Protein AF-A0ABD4YN70-F1 (afdb_monomer_lite)

Sequence (85 aa):
MTEKPEIDIEAGASQMGNLVQFLMWIAARPRTYAETMEAWRTNCPRLSAWEDATANGLIDMSPGESSVRGEAVVVLTEKGRNLLA

Structure (mmCIF, N/CA/C/O backbone):
data_AF-A0ABD4YN70-F1
#
_entry.id   AF-A0ABD4YN70-F1
#
loop_
_atom_site.group_PDB
_atom_site.id
_atom_site.type_symbol
_atom_site.label_atom_id
_atom_site.label_alt_id
_atom_site.label_comp_id
_atom_site.label_asym_id
_atom_site.label_entity_id
_atom_site.label_seq_id
_atom_site.pdbx_PDB_ins_code
_atom_site.Cartn_x
_atom_site.Cartn_y
_atom_site.Cartn_z
_atom_site.occupancy
_atom_site.B_iso_or_equiv
_atom_site.auth_seq_id
_atom_site.auth_comp_id
_atom_site.auth_asym_id
_atom_site.auth_atom_id
_atom_site.pdbx_PDB_model_num
ATOM 1 N N . MET A 1 1 ? -24.875 2.203 19.486 1.00 41.34 1 MET A N 1
ATOM 2 C CA . MET A 1 1 ? -23.613 2.961 19.581 1.00 41.34 1 MET A CA 1
ATOM 3 C C . MET A 1 1 ? -22.560 2.164 18.842 1.00 41.34 1 MET A C 1
ATOM 5 O O . MET A 1 1 ? -21.922 1.309 19.432 1.00 41.34 1 MET A O 1
ATOM 9 N N . THR A 1 2 ? -22.473 2.359 17.532 1.00 39.75 2 THR A N 1
ATOM 10 C CA . THR A 1 2 ? -21.347 1.866 16.739 1.00 39.75 2 THR A CA 1
ATOM 11 C C . THR A 1 2 ? -20.752 3.131 16.169 1.00 39.75 2 THR A C 1
ATOM 13 O O . THR A 1 2 ? -21.271 3.675 15.197 1.00 39.75 2 THR A O 1
ATOM 16 N N . GLU A 1 3 ? -19.783 3.691 16.886 1.00 44.50 3 GLU A N 1
ATOM 17 C CA . GLU A 1 3 ? -18.954 4.766 16.359 1.00 44.50 3 GLU A CA 1
ATOM 18 C C . GLU A 1 3 ? -18.245 4.167 15.148 1.00 44.50 3 GLU A C 1
ATOM 20 O O . GLU A 1 3 ? -17.347 3.335 15.270 1.00 44.50 3 GLU A O 1
ATOM 25 N N . LYS A 1 4 ? -18.774 4.475 13.962 1.00 47.41 4 LYS A N 1
ATOM 26 C CA . LYS A 1 4 ? -18.101 4.186 12.705 1.00 47.41 4 LYS A CA 1
ATOM 27 C C . LYS A 1 4 ? -16.775 4.939 12.821 1.00 47.41 4 LYS A C 1
ATOM 29 O O . LYS A 1 4 ? -16.850 6.142 13.065 1.00 47.41 4 LYS A O 1
ATOM 34 N N . PRO A 1 5 ? -15.603 4.286 12.740 1.00 48.94 5 PRO A N 1
ATOM 35 C CA . PRO A 1 5 ? -14.354 5.024 12.731 1.00 48.94 5 PRO A CA 1
ATOM 36 C C . PRO A 1 5 ? -14.458 5.981 11.552 1.00 48.94 5 PRO A C 1
ATOM 38 O O . PRO A 1 5 ? -14.585 5.547 10.406 1.00 48.94 5 PRO A O 1
ATOM 41 N N . GLU A 1 6 ? -14.561 7.270 11.851 1.00 54.56 6 GLU A N 1
ATOM 42 C CA . GLU A 1 6 ? -14.607 8.315 10.849 1.00 54.56 6 GLU A CA 1
ATOM 43 C C . GLU A 1 6 ? -13.209 8.299 10.245 1.00 54.56 6 GLU A C 1
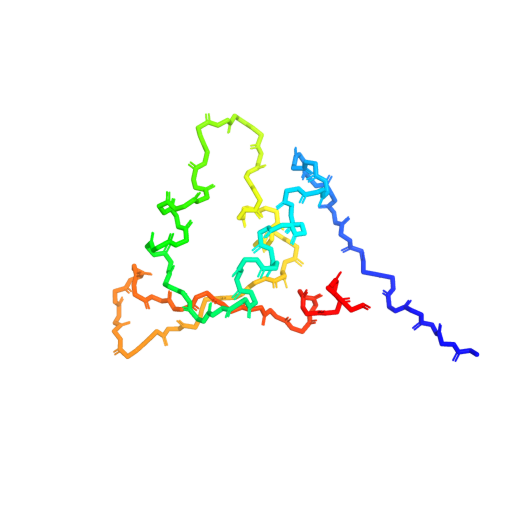ATOM 45 O O . GLU A 1 6 ? -12.226 8.710 10.859 1.00 54.56 6 GLU A O 1
ATOM 50 N N . ILE A 1 7 ? -13.079 7.586 9.126 1.00 59.62 7 ILE A N 1
ATOM 51 C CA . ILE A 1 7 ? -11.806 7.455 8.446 1.00 59.62 7 ILE A CA 1
ATOM 52 C C . ILE A 1 7 ? -11.535 8.843 7.879 1.00 59.62 7 ILE A C 1
ATOM 54 O O . ILE A 1 7 ? -12.063 9.184 6.822 1.00 59.62 7 ILE A O 1
ATOM 58 N N . ASP A 1 8 ? -10.740 9.636 8.596 1.00 62.22 8 ASP A N 1
ATOM 59 C CA . ASP A 1 8 ? -10.210 10.899 8.101 1.00 62.22 8 ASP A CA 1
ATOM 60 C C . ASP A 1 8 ? -9.316 10.572 6.897 1.00 62.22 8 ASP A C 1
ATOM 62 O O . ASP A 1 8 ? -8.160 10.132 7.009 1.00 62.22 8 ASP A O 1
ATOM 66 N N . ILE A 1 9 ? -9.936 10.650 5.722 1.00 67.12 9 ILE A N 1
ATOM 67 C CA . ILE A 1 9 ? -9.285 10.612 4.425 1.00 67.12 9 ILE A CA 1
ATOM 68 C C . ILE A 1 9 ? -9.061 12.066 4.046 1.00 67.12 9 ILE A C 1
ATOM 70 O O . ILE A 1 9 ? -10.013 12.790 3.743 1.00 67.12 9 ILE A O 1
ATOM 74 N N . GLU A 1 10 ? -7.802 12.494 4.046 1.00 63.56 10 GLU A N 1
ATOM 75 C CA . GLU A 1 10 ? -7.418 13.730 3.383 1.00 63.56 10 GLU A CA 1
ATOM 76 C C . GLU A 1 10 ? -7.611 13.483 1.885 1.00 63.56 10 GLU A C 1
ATOM 78 O O . GLU A 1 10 ? -6.773 12.887 1.204 1.00 63.56 10 GLU A O 1
ATOM 83 N N . ALA A 1 11 ? -8.797 13.839 1.391 1.00 54.16 11 ALA A N 1
ATOM 84 C CA . ALA A 1 11 ? -9.185 13.670 0.001 1.00 54.16 11 ALA A CA 1
ATOM 85 C C . ALA A 1 11 ? -8.394 14.655 -0.875 1.00 54.16 11 ALA A C 1
ATOM 87 O O . ALA A 1 11 ? -8.868 15.735 -1.231 1.00 54.16 11 ALA A O 1
ATOM 88 N N . GLY A 1 12 ? -7.156 14.291 -1.198 1.00 56.69 12 GLY A N 1
ATOM 89 C CA . GLY A 1 12 ? -6.370 14.900 -2.258 1.00 56.69 12 GLY A CA 1
ATOM 90 C C . GLY A 1 12 ? -6.837 14.402 -3.625 1.00 56.69 12 GLY A C 1
ATOM 91 O O . GLY A 1 12 ? -7.119 13.231 -3.788 1.00 56.69 12 GLY A O 1
ATOM 92 N N . ALA A 1 13 ? -6.981 15.339 -4.566 1.00 54.91 13 ALA A N 1
ATOM 93 C CA . ALA A 1 13 ? -7.095 15.292 -6.036 1.00 54.91 13 ALA A CA 1
ATOM 94 C C . ALA A 1 13 ? -7.666 14.079 -6.834 1.00 54.91 13 ALA A C 1
ATOM 96 O O . ALA A 1 13 ? -8.181 14.339 -7.932 1.00 54.91 13 ALA A O 1
ATOM 97 N N . SER A 1 14 ? -7.642 12.821 -6.379 1.00 58.91 14 SER A N 1
ATOM 98 C CA . SER A 1 14 ? -8.450 11.753 -6.979 1.00 58.91 14 SER A CA 1
ATOM 99 C C . SER A 1 14 ? -9.903 11.915 -6.569 1.00 58.91 14 SER A C 1
ATOM 101 O O . SER A 1 14 ? -10.249 12.017 -5.395 1.00 58.91 14 SER A O 1
ATOM 103 N N . GLN A 1 15 ? -10.801 11.873 -7.547 1.00 66.75 15 GLN A N 1
ATOM 104 C CA 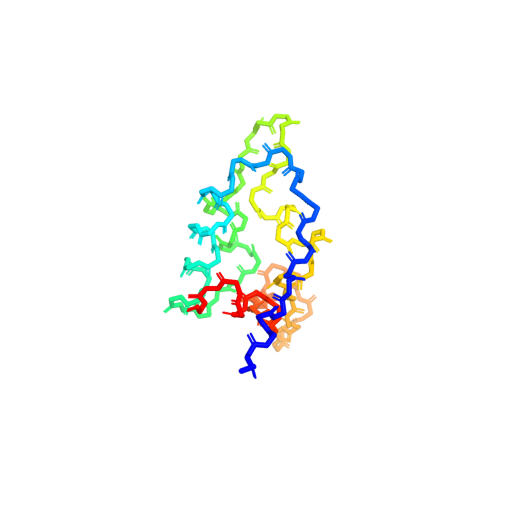. GLN A 1 15 ? -12.215 11.651 -7.266 1.00 66.75 15 GLN A CA 1
ATOM 105 C C . GLN A 1 15 ? -12.334 10.401 -6.378 1.00 66.75 15 GLN A C 1
ATOM 107 O O . GLN A 1 15 ? -11.778 9.364 -6.737 1.00 66.75 15 GLN A O 1
ATOM 112 N N . MET A 1 16 ? -13.052 10.480 -5.252 1.00 67.81 16 MET A N 1
ATOM 113 C CA . MET A 1 16 ? -13.215 9.391 -4.267 1.00 67.81 16 MET A CA 1
ATOM 114 C C . MET A 1 16 ? -13.549 8.030 -4.920 1.00 67.81 16 MET A C 1
ATOM 116 O O . MET A 1 16 ? -13.130 6.977 -4.446 1.00 67.81 16 MET A O 1
ATOM 120 N N . GLY A 1 17 ? -14.237 8.047 -6.070 1.00 75.19 17 GLY A N 1
ATOM 121 C CA . GLY A 1 17 ? -14.511 6.859 -6.881 1.00 75.19 17 GLY A CA 1
ATOM 122 C C . GLY A 1 17 ? -13.263 6.134 -7.405 1.00 75.19 17 GLY A C 1
ATOM 123 O O . GLY A 1 17 ? -13.222 4.910 -7.348 1.00 75.19 17 GLY A O 1
ATOM 124 N N . ASN A 1 18 ? -12.227 6.847 -7.856 1.00 83.75 18 ASN A N 1
ATOM 125 C CA . ASN A 1 18 ? -10.985 6.224 -8.333 1.00 83.75 18 ASN A CA 1
ATOM 126 C C . ASN A 1 18 ? -10.223 5.542 -7.194 1.00 83.75 18 ASN A C 1
ATOM 128 O O . ASN A 1 18 ? -9.676 4.460 -7.392 1.00 83.75 18 ASN A O 1
ATOM 132 N N . LEU A 1 19 ? -10.232 6.145 -6.003 1.00 86.50 19 LEU A N 1
ATOM 133 C CA . LEU A 1 19 ? -9.604 5.571 -4.818 1.00 86.50 19 LEU A CA 1
ATOM 134 C C . LEU A 1 19 ? -10.291 4.263 -4.406 1.00 86.50 19 LEU A C 1
ATOM 136 O O . LEU A 1 19 ? -9.628 3.244 -4.237 1.00 86.50 19 LEU A O 1
ATOM 140 N N . VAL A 1 20 ? -11.624 4.253 -4.316 1.00 88.69 20 VAL A N 1
ATOM 141 C CA . VAL A 1 20 ? -12.379 3.039 -3.961 1.00 88.69 20 VAL A CA 1
ATOM 142 C C . VAL A 1 20 ? -12.192 1.936 -5.011 1.00 88.69 20 VAL A C 1
ATOM 144 O O . VAL A 1 20 ? -11.960 0.783 -4.651 1.00 88.69 20 VAL A O 1
ATOM 147 N N . GLN A 1 21 ? -12.221 2.272 -6.308 1.00 89.44 21 GLN A N 1
ATOM 148 C CA . GLN A 1 21 ? -11.953 1.305 -7.383 1.00 89.44 21 GLN A CA 1
ATOM 149 C C . GLN A 1 21 ? -10.535 0.726 -7.302 1.00 89.44 21 GLN A C 1
ATOM 151 O O . GLN A 1 21 ? -10.355 -0.479 -7.473 1.00 89.44 21 GLN A O 1
ATOM 156 N N . PHE A 1 22 ? -9.539 1.557 -6.988 1.00 91.31 22 PHE A N 1
ATOM 157 C CA . PHE A 1 22 ? -8.164 1.114 -6.776 1.00 91.31 22 PHE A CA 1
ATOM 158 C C . PHE A 1 22 ? -8.052 0.125 -5.608 1.00 91.31 22 PHE A C 1
ATOM 160 O O . PHE A 1 22 ? -7.481 -0.955 -5.765 1.00 91.31 22 PHE A O 1
ATOM 167 N N . LEU A 1 23 ? -8.652 0.438 -4.457 1.00 92.12 23 LEU A N 1
ATOM 168 C CA . LEU A 1 23 ? -8.602 -0.441 -3.285 1.00 92.12 23 LEU A CA 1
ATOM 169 C C . LEU A 1 23 ? -9.329 -1.768 -3.526 1.00 92.12 23 LEU A C 1
ATOM 171 O O . LEU A 1 23 ? -8.797 -2.819 -3.170 1.00 92.12 23 LEU A O 1
ATOM 175 N N . MET A 1 24 ? -10.497 -1.750 -4.180 1.00 92.69 24 MET A N 1
ATOM 176 C CA . MET A 1 24 ? -11.191 -2.980 -4.585 1.00 92.69 24 MET A CA 1
ATOM 177 C C . MET A 1 24 ? -10.350 -3.810 -5.553 1.00 92.69 24 MET A C 1
ATOM 179 O O . MET A 1 24 ? -10.304 -5.037 -5.446 1.00 92.69 24 MET A O 1
ATOM 183 N N . TRP A 1 25 ? -9.654 -3.151 -6.483 1.00 92.94 25 TRP A N 1
ATOM 184 C CA . TRP A 1 25 ? -8.759 -3.837 -7.400 1.00 92.94 25 TRP A CA 1
ATOM 185 C C . TRP A 1 25 ? -7.645 -4.550 -6.638 1.00 92.94 25 TRP A C 1
ATOM 187 O O . TRP A 1 25 ? -7.479 -5.746 -6.863 1.00 92.94 25 TRP A O 1
ATOM 197 N N . ILE A 1 26 ? -6.960 -3.890 -5.694 1.00 92.75 26 ILE A N 1
ATOM 198 C CA . ILE A 1 26 ? -5.940 -4.516 -4.829 1.00 92.75 26 ILE A CA 1
ATOM 199 C C . ILE A 1 26 ? -6.534 -5.656 -3.986 1.00 92.75 26 ILE A C 1
ATOM 201 O O . ILE A 1 26 ? -5.943 -6.730 -3.923 1.00 92.75 26 ILE A O 1
ATOM 205 N N . ALA A 1 27 ? -7.727 -5.479 -3.409 1.00 92.38 27 ALA A N 1
ATOM 206 C CA . ALA A 1 27 ? -8.389 -6.495 -2.584 1.00 92.38 27 ALA A CA 1
ATOM 207 C C . ALA A 1 27 ? -8.660 -7.814 -3.328 1.00 92.38 27 ALA A C 1
ATOM 209 O O . ALA A 1 27 ? -8.664 -8.879 -2.716 1.00 92.38 27 ALA A O 1
ATOM 210 N N . ALA A 1 28 ? -8.886 -7.755 -4.645 1.00 92.75 28 ALA A N 1
ATOM 211 C CA . ALA A 1 28 ? -9.286 -8.918 -5.433 1.00 92.75 28 ALA A CA 1
ATOM 212 C C . ALA A 1 28 ? -8.209 -10.017 -5.531 1.00 92.75 28 ALA A C 1
ATOM 214 O O . ALA A 1 28 ? -8.550 -11.189 -5.674 1.00 92.75 28 ALA A O 1
ATOM 215 N N . ARG A 1 29 ? -6.918 -9.657 -5.501 1.00 89.62 29 ARG A N 1
ATOM 216 C CA . ARG A 1 29 ? -5.784 -10.602 -5.468 1.00 89.62 29 ARG A CA 1
ATOM 217 C C . ARG A 1 29 ? -4.486 -9.885 -5.069 1.00 89.62 29 ARG A C 1
ATOM 219 O O . ARG A 1 29 ? -4.337 -8.712 -5.423 1.00 89.62 29 ARG A O 1
ATOM 226 N N . PRO A 1 30 ? -3.515 -10.583 -4.450 1.00 85.44 30 PRO A N 1
ATOM 227 C CA . PRO A 1 30 ? -2.164 -10.057 -4.271 1.00 85.44 30 PRO A CA 1
ATOM 228 C C . PRO A 1 30 ? -1.570 -9.598 -5.608 1.00 85.44 30 PRO A C 1
ATOM 230 O O . PRO A 1 30 ? -1.727 -10.276 -6.631 1.00 85.44 30 PRO A O 1
ATOM 233 N N . ARG A 1 31 ? -0.923 -8.432 -5.602 1.00 90.44 31 ARG A N 1
ATOM 234 C CA . ARG A 1 31 ? -0.292 -7.823 -6.777 1.00 90.44 31 ARG A CA 1
ATOM 235 C C . ARG A 1 31 ? 1.006 -7.152 -6.397 1.00 90.44 31 ARG A C 1
ATOM 237 O O . ARG A 1 31 ? 1.135 -6.620 -5.298 1.00 90.44 31 ARG A O 1
ATOM 244 N N . THR A 1 32 ? 1.947 -7.153 -7.322 1.00 92.06 32 THR A N 1
ATOM 245 C CA . THR A 1 32 ? 3.236 -6.490 -7.138 1.00 92.06 32 THR A CA 1
ATOM 246 C C . THR A 1 32 ? 3.140 -4.986 -7.392 1.00 92.06 32 THR A C 1
ATOM 248 O O . THR A 1 32 ? 2.212 -4.491 -8.043 1.00 92.06 32 THR A O 1
ATOM 251 N N . TYR A 1 33 ? 4.124 -4.237 -6.898 1.00 90.06 33 TYR A N 1
ATOM 252 C CA . TYR A 1 33 ? 4.287 -2.819 -7.194 1.00 90.06 33 TYR A CA 1
ATOM 253 C C . TYR A 1 33 ? 4.391 -2.581 -8.705 1.00 90.06 33 TYR A C 1
ATOM 255 O O . TYR A 1 33 ? 3.753 -1.665 -9.218 1.00 90.06 33 TYR A O 1
ATOM 263 N N . ALA A 1 34 ? 5.129 -3.428 -9.433 1.00 89.88 34 ALA A N 1
ATOM 264 C CA . ALA A 1 34 ? 5.254 -3.319 -10.885 1.00 89.88 34 ALA A CA 1
ATOM 265 C C . ALA A 1 34 ? 3.898 -3.456 -11.599 1.00 89.88 34 ALA A C 1
ATOM 267 O O . ALA A 1 34 ? 3.532 -2.562 -12.359 1.00 89.88 34 ALA A O 1
ATOM 268 N N . GLU A 1 35 ? 3.119 -4.503 -11.293 1.00 90.50 35 GLU A N 1
ATOM 269 C CA . GLU A 1 35 ? 1.762 -4.684 -11.845 1.00 90.50 35 GLU A CA 1
ATOM 270 C C . GLU A 1 35 ? 0.842 -3.507 -11.489 1.00 90.50 35 GLU A C 1
ATOM 272 O O . GLU A 1 35 ? 0.017 -3.068 -12.290 1.00 90.50 35 GLU A O 1
ATOM 277 N N . THR A 1 36 ? 0.971 -2.992 -10.265 1.00 90.75 36 THR A N 1
ATOM 278 C CA . THR A 1 36 ? 0.151 -1.880 -9.777 1.00 90.75 36 THR A CA 1
ATOM 279 C C . THR A 1 36 ? 0.456 -0.595 -10.536 1.00 90.75 36 THR A C 1
ATOM 281 O O . THR A 1 36 ? -0.464 0.074 -11.008 1.00 90.75 36 THR A O 1
ATOM 284 N N . MET A 1 37 ? 1.738 -0.273 -10.710 1.00 89.25 37 MET A N 1
ATOM 285 C CA . MET A 1 37 ? 2.159 0.893 -11.479 1.00 89.25 37 MET A CA 1
ATOM 286 C C . MET A 1 37 ? 1.834 0.739 -12.964 1.00 89.25 37 MET A C 1
ATOM 288 O O . MET A 1 37 ? 1.486 1.723 -13.596 1.00 89.25 37 MET A O 1
ATOM 292 N N . GLU A 1 38 ? 1.898 -0.457 -13.540 1.00 88.31 38 GLU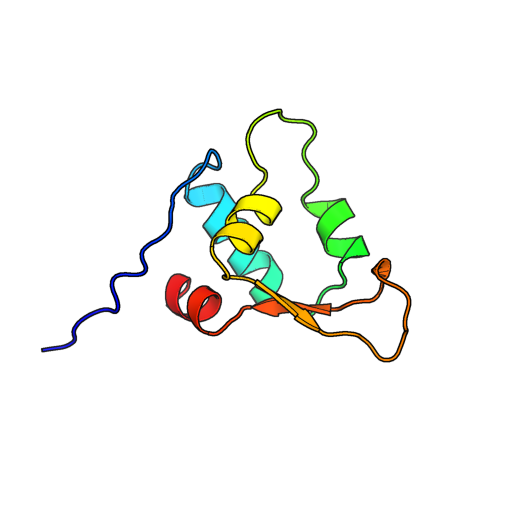 A N 1
ATOM 293 C CA . GLU A 1 38 ? 1.486 -0.667 -14.932 1.00 88.31 38 GLU A CA 1
ATOM 294 C C . GLU A 1 38 ? -0.008 -0.372 -15.139 1.00 88.31 38 GLU A C 1
ATOM 296 O O . GLU A 1 38 ? -0.378 0.311 -16.093 1.00 88.31 38 GLU A O 1
ATOM 301 N N . ALA A 1 39 ? -0.865 -0.831 -14.224 1.00 87.19 39 ALA A N 1
ATOM 302 C CA . ALA A 1 39 ? -2.315 -0.696 -14.353 1.00 87.19 39 ALA A CA 1
ATOM 303 C C . ALA A 1 39 ? -2.862 0.689 -13.957 1.00 87.19 39 ALA A C 1
ATOM 305 O O . ALA A 1 39 ? -3.866 1.128 -14.516 1.00 87.19 39 ALA A O 1
ATOM 306 N N . TRP A 1 40 ? -2.237 1.368 -12.988 1.00 84.50 40 TRP A N 1
ATOM 307 C CA . TRP A 1 40 ? -2.796 2.577 -12.358 1.00 84.50 40 TRP A CA 1
ATOM 308 C C . TRP A 1 40 ? -1.952 3.839 -12.518 1.00 84.50 40 TRP A C 1
ATOM 310 O O . TRP A 1 40 ? -2.363 4.911 -12.069 1.00 84.50 40 TRP A O 1
ATOM 320 N N . ARG A 1 41 ? -0.790 3.764 -13.175 1.00 78.88 41 ARG A N 1
ATOM 321 C CA . ARG A 1 41 ? -0.006 4.962 -13.484 1.00 78.88 41 ARG A CA 1
ATOM 322 C C . ARG A 1 41 ? -0.737 5.805 -14.520 1.00 78.88 41 ARG A C 1
ATOM 324 O O . ARG A 1 41 ? -0.789 5.473 -15.699 1.00 78.88 41 ARG A O 1
ATOM 331 N N . THR A 1 42 ? -1.257 6.944 -14.083 1.00 67.00 42 THR A N 1
ATOM 332 C CA . THR A 1 42 ? -1.823 7.960 -14.973 1.00 67.00 42 THR A CA 1
ATOM 333 C C . THR A 1 42 ? -0.834 9.101 -15.181 1.00 67.00 42 THR A C 1
ATOM 335 O O . THR A 1 42 ? -0.209 9.550 -14.227 1.00 67.00 42 THR A O 1
ATOM 338 N N . ASN A 1 43 ? -0.749 9.640 -16.399 1.00 58.03 43 ASN A N 1
ATOM 339 C CA . ASN A 1 43 ? 0.041 10.845 -16.706 1.00 58.03 43 ASN A CA 1
ATOM 340 C C . ASN A 1 43 ? -0.654 12.165 -16.293 1.00 58.03 43 ASN A C 1
ATOM 342 O O . ASN A 1 43 ? -0.217 13.243 -16.696 1.00 58.03 43 ASN A O 1
ATOM 346 N N . CYS A 1 44 ? -1.763 12.112 -15.548 1.00 60.72 44 CYS A N 1
ATOM 347 C CA . CYS A 1 44 ? -2.463 13.319 -15.116 1.00 60.72 44 CYS A CA 1
ATOM 348 C C . CYS A 1 44 ? -1.697 14.044 -13.991 1.00 60.72 44 CYS A C 1
ATOM 350 O O . CYS A 1 44 ? -1.137 13.391 -13.121 1.00 60.72 44 CYS A O 1
ATOM 352 N N . PRO A 1 45 ? -1.717 15.391 -13.954 1.00 58.16 45 PRO A N 1
ATOM 353 C CA . PRO A 1 45 ? -1.010 16.193 -12.945 1.00 58.16 45 PRO A CA 1
ATOM 354 C C . PRO A 1 45 ? -1.712 16.239 -11.574 1.00 58.16 45 PRO A C 1
ATOM 356 O O . PRO A 1 45 ? -1.264 16.943 -10.674 1.00 58.16 45 PRO A O 1
ATOM 359 N N . ARG A 1 46 ? -2.849 15.552 -11.429 1.00 58.00 46 ARG A N 1
ATOM 360 C CA . ARG A 1 46 ? -3.576 15.386 -10.167 1.00 58.00 46 ARG A CA 1
ATOM 361 C C . ARG A 1 46 ? -3.178 14.032 -9.593 1.00 58.00 46 ARG A C 1
ATOM 363 O O . ARG A 1 46 ? -3.117 13.087 -10.378 1.00 58.00 46 ARG A O 1
ATOM 370 N N . LEU A 1 47 ? -2.905 13.983 -8.285 1.00 62.72 47 LEU A N 1
ATOM 371 C CA . LEU A 1 47 ? -2.501 12.765 -7.573 1.00 62.72 47 LEU A CA 1
ATOM 372 C C . LEU A 1 47 ? -3.340 11.574 -8.051 1.00 62.72 47 LEU A C 1
ATOM 374 O O . LEU A 1 47 ? -4.564 11.655 -8.138 1.00 62.72 47 LEU A O 1
ATOM 378 N N . SER A 1 48 ? -2.653 10.515 -8.457 1.00 76.88 48 SER A N 1
ATOM 379 C CA . SER A 1 48 ? -3.230 9.245 -8.878 1.00 76.88 48 SER A CA 1
ATOM 380 C C . SER A 1 48 ? -3.827 8.509 -7.676 1.00 76.88 48 SER A C 1
ATOM 382 O O . SER A 1 48 ? -3.390 8.698 -6.542 1.00 76.88 48 SER A O 1
ATOM 384 N N . ALA A 1 49 ? -4.776 7.597 -7.911 1.00 85.50 49 ALA A N 1
ATOM 385 C CA . ALA A 1 49 ? -5.384 6.798 -6.839 1.00 85.50 49 ALA A CA 1
ATOM 386 C C . ALA A 1 49 ? -4.341 6.046 -5.982 1.00 85.50 49 ALA A C 1
ATOM 388 O O . ALA A 1 49 ? -4.546 5.850 -4.787 1.00 85.50 49 ALA A O 1
ATOM 389 N N . TRP A 1 50 ? -3.203 5.674 -6.584 1.00 86.56 50 TRP A N 1
ATOM 390 C CA . TRP A 1 50 ? -2.034 5.132 -5.889 1.00 86.56 50 TRP A CA 1
ATOM 391 C C . TRP A 1 50 ? -1.456 6.112 -4.858 1.00 86.56 50 TRP A C 1
ATOM 393 O O . TRP A 1 50 ? -1.185 5.731 -3.717 1.00 86.56 50 TRP A O 1
ATOM 403 N N . GLU A 1 51 ? -1.247 7.368 -5.251 1.00 85.62 51 GLU A N 1
ATOM 404 C CA . GLU A 1 51 ? -0.666 8.385 -4.379 1.00 85.62 51 GLU A CA 1
ATOM 405 C C . GLU A 1 51 ? -1.619 8.743 -3.241 1.00 85.62 51 GLU A C 1
ATOM 407 O O . GLU A 1 51 ? -1.168 8.829 -2.103 1.00 85.62 51 GLU A O 1
ATOM 412 N N . ASP A 1 52 ? -2.926 8.837 -3.500 1.00 86.19 52 ASP A N 1
ATOM 413 C CA . ASP A 1 52 ? -3.909 9.090 -2.441 1.00 86.19 52 ASP A CA 1
ATOM 414 C C . ASP A 1 52 ? -4.023 7.913 -1.473 1.00 86.19 52 ASP A C 1
ATOM 416 O O . ASP A 1 52 ? -4.081 8.117 -0.260 1.00 86.19 52 ASP A O 1
ATOM 420 N N . ALA A 1 53 ? -3.993 6.675 -1.973 1.00 88.94 53 ALA A N 1
ATOM 421 C CA . ALA A 1 53 ? -3.988 5.491 -1.120 1.00 88.94 53 ALA A CA 1
ATOM 422 C C . ALA A 1 53 ? -2.725 5.416 -0.249 1.00 88.94 53 ALA A C 1
ATOM 424 O O . ALA A 1 53 ? -2.809 5.052 0.925 1.00 88.94 53 ALA A O 1
ATOM 425 N N . THR A 1 54 ? -1.572 5.787 -0.809 1.00 88.69 54 THR A N 1
ATOM 426 C CA . THR A 1 54 ? -0.293 5.821 -0.088 1.00 88.69 54 THR A CA 1
ATOM 427 C C . THR A 1 54 ? -0.283 6.946 0.950 1.00 88.69 54 THR A C 1
ATOM 429 O O . THR A 1 54 ? 0.032 6.696 2.110 1.00 88.69 54 THR A O 1
ATOM 432 N N . ALA A 1 55 ? -0.682 8.165 0.570 1.00 87.06 55 ALA A N 1
ATOM 433 C CA . ALA A 1 55 ? -0.723 9.330 1.455 1.00 87.06 55 ALA A CA 1
ATOM 434 C C . ALA A 1 55 ? -1.692 9.132 2.628 1.00 87.06 55 ALA A C 1
ATOM 436 O O . ALA A 1 55 ? -1.395 9.522 3.753 1.00 87.06 55 ALA A O 1
ATOM 437 N N . ASN A 1 56 ? -2.819 8.457 2.388 1.00 88.00 56 ASN A N 1
ATOM 438 C CA . ASN A 1 56 ? -3.809 8.170 3.423 1.00 88.00 56 ASN A CA 1
ATOM 439 C C . ASN A 1 56 ? -3.509 6.908 4.250 1.00 88.00 56 ASN A C 1
ATOM 441 O O . ASN A 1 56 ? -4.297 6.585 5.147 1.00 88.00 56 ASN A O 1
ATOM 445 N N . GLY A 1 57 ? -2.415 6.189 3.967 1.00 91.25 57 GLY A N 1
ATOM 446 C CA . GLY A 1 57 ? -2.043 4.957 4.672 1.00 91.25 57 GLY A CA 1
ATOM 447 C C . GLY A 1 57 ? -3.040 3.810 4.471 1.00 91.25 57 GLY A C 1
ATOM 448 O O . GLY A 1 57 ? -3.274 3.015 5.381 1.00 91.25 57 GLY A O 1
ATOM 449 N N . LEU A 1 58 ? -3.684 3.743 3.303 1.00 91.94 58 LEU A N 1
ATOM 450 C CA . LEU A 1 58 ? -4.686 2.723 2.956 1.00 91.94 58 LEU A CA 1
ATOM 451 C C . LEU A 1 58 ? -4.055 1.459 2.367 1.00 91.94 58 LEU A C 1
ATOM 453 O O . LEU A 1 58 ? -4.662 0.387 2.391 1.00 91.94 58 LEU A O 1
ATOM 457 N N . ILE A 1 59 ? -2.832 1.584 1.862 1.00 92.50 59 ILE A N 1
ATOM 458 C CA . ILE A 1 59 ? -2.028 0.486 1.335 1.00 92.50 59 ILE A CA 1
ATOM 459 C C . ILE A 1 59 ? -0.642 0.477 1.969 1.00 92.50 59 ILE A C 1
ATOM 461 O O . ILE A 1 59 ? -0.158 1.505 2.439 1.00 92.50 59 ILE A O 1
ATOM 465 N N . ASP A 1 60 ? -0.018 -0.692 1.948 1.00 92.06 60 ASP A N 1
ATOM 466 C CA . ASP A 1 60 ? 1.372 -0.899 2.330 1.00 92.06 60 ASP A CA 1
ATOM 467 C C . ASP A 1 60 ? 2.073 -1.784 1.287 1.00 92.06 60 ASP A C 1
ATOM 469 O O . ASP A 1 60 ? 1.424 -2.454 0.476 1.00 92.06 60 ASP A O 1
ATOM 473 N N . MET A 1 61 ? 3.402 -1.773 1.287 1.00 89.56 61 MET A N 1
ATOM 474 C CA . MET A 1 61 ? 4.243 -2.596 0.423 1.00 89.56 61 MET A CA 1
ATOM 475 C C . MET A 1 61 ? 4.992 -3.606 1.283 1.00 89.56 61 MET A C 1
ATOM 477 O O . MET A 1 61 ? 5.982 -3.280 1.937 1.00 89.56 61 MET A O 1
ATOM 481 N N . SER A 1 62 ? 4.537 -4.856 1.253 1.00 81.62 62 SER A N 1
ATOM 482 C CA . SER A 1 62 ? 5.266 -5.945 1.889 1.00 81.62 62 SER A CA 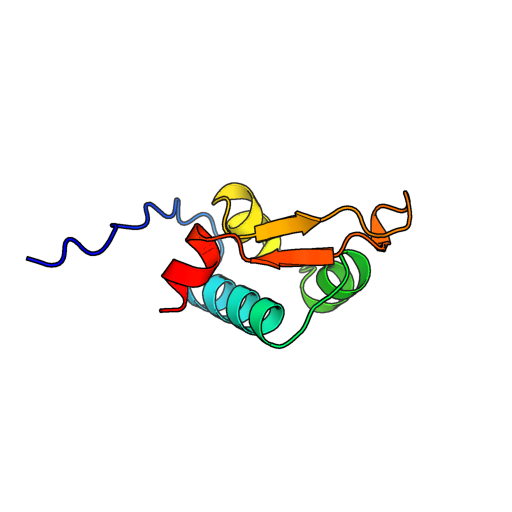1
ATOM 483 C C . SER A 1 62 ? 6.510 -6.260 1.050 1.00 81.62 62 SER A C 1
ATOM 485 O O . SER A 1 62 ? 6.373 -6.478 -0.163 1.00 81.62 62 SER A O 1
ATOM 487 N N . PRO A 1 63 ? 7.722 -6.271 1.640 1.00 68.25 63 PRO A N 1
ATOM 488 C CA . PRO A 1 63 ? 8.888 -6.780 0.938 1.00 68.25 63 PRO A CA 1
ATOM 489 C C . PRO A 1 63 ? 8.596 -8.236 0.573 1.00 68.25 63 PRO A C 1
ATOM 491 O O . PRO A 1 63 ? 8.315 -9.057 1.446 1.00 68.25 63 PRO A O 1
ATOM 494 N N . GLY A 1 64 ? 8.598 -8.540 -0.724 1.00 64.06 64 GLY A N 1
ATOM 495 C CA . GLY A 1 64 ? 8.541 -9.925 -1.175 1.00 64.06 64 GLY A CA 1
ATOM 496 C C . GLY A 1 64 ? 9.804 -10.678 -0.747 1.00 64.06 64 GLY A C 1
ATOM 497 O O . GLY A 1 64 ? 10.707 -10.119 -0.124 1.00 64.06 64 GLY A O 1
ATOM 498 N N . GLU A 1 65 ? 9.920 -11.944 -1.143 1.00 69.50 65 GLU A N 1
ATOM 499 C CA . GLU A 1 65 ? 11.167 -12.712 -0.961 1.00 69.50 65 GLU A CA 1
ATOM 500 C C . GLU A 1 65 ? 12.378 -12.046 -1.651 1.00 69.50 65 GLU A C 1
ATOM 502 O O . GLU A 1 65 ? 13.530 -12.319 -1.316 1.00 69.50 65 GLU A O 1
ATOM 507 N N . SER A 1 66 ? 12.115 -11.136 -2.591 1.00 73.25 66 SER A N 1
ATOM 508 C CA . SER A 1 66 ? 13.096 -10.379 -3.355 1.00 73.25 66 SER A CA 1
ATOM 509 C C . SER A 1 66 ? 13.302 -8.964 -2.814 1.00 73.25 66 SER A C 1
A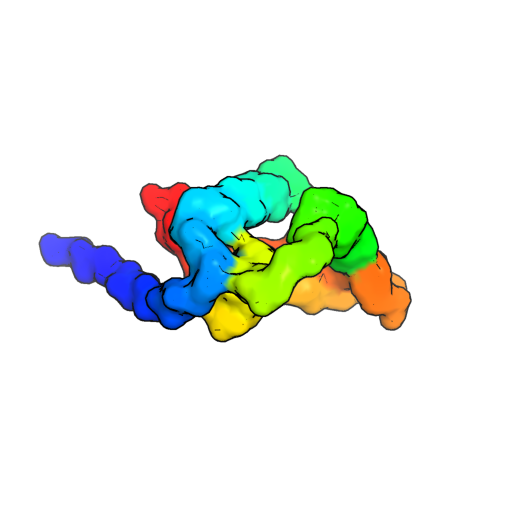TOM 511 O O . SER A 1 66 ? 12.363 -8.256 -2.450 1.00 73.25 66 SER A O 1
ATOM 513 N N . SER A 1 67 ? 14.555 -8.508 -2.846 1.00 73.75 67 SER A N 1
ATOM 514 C CA . SER A 1 67 ? 14.943 -7.124 -2.544 1.00 73.75 67 SER A CA 1
ATOM 515 C C . SER A 1 67 ? 14.609 -6.140 -3.675 1.00 73.75 67 SER A C 1
ATOM 517 O O . SER A 1 67 ? 14.828 -4.932 -3.541 1.00 73.75 67 SER A O 1
ATOM 519 N N . VAL A 1 68 ? 14.072 -6.628 -4.797 1.00 81.06 68 VAL A N 1
ATOM 520 C CA . VAL A 1 68 ? 13.670 -5.805 -5.938 1.00 81.06 68 VAL A CA 1
ATOM 521 C C . VAL A 1 68 ? 12.349 -5.103 -5.628 1.00 81.06 68 VAL A C 1
ATOM 523 O O . VAL A 1 68 ? 11.304 -5.730 -5.488 1.00 81.06 68 VAL A O 1
ATOM 526 N N . ARG A 1 69 ? 12.363 -3.764 -5.604 1.00 76.81 69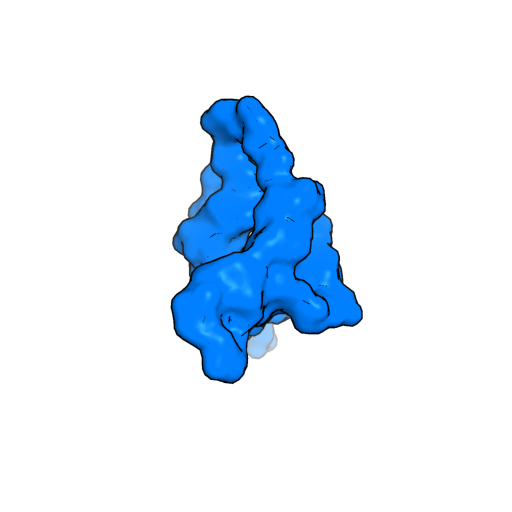 ARG A N 1
ATOM 527 C CA . ARG A 1 69 ? 11.172 -2.937 -5.318 1.00 76.81 69 ARG A CA 1
ATOM 528 C C . ARG A 1 69 ? 9.968 -3.255 -6.215 1.00 76.81 69 ARG A C 1
ATOM 530 O O . ARG A 1 69 ? 8.835 -3.149 -5.766 1.00 76.81 69 ARG A O 1
ATOM 537 N N . GLY A 1 70 ? 10.209 -3.636 -7.471 1.00 79.94 70 GLY A N 1
ATOM 538 C CA . GLY A 1 70 ? 9.160 -4.035 -8.416 1.00 79.94 70 GLY A CA 1
ATOM 539 C C . GLY A 1 70 ? 8.359 -5.262 -7.978 1.00 79.94 70 GLY A C 1
ATOM 540 O O . GLY A 1 70 ? 7.195 -5.369 -8.344 1.00 79.94 70 GLY A O 1
ATOM 541 N N . GLU A 1 71 ? 8.956 -6.135 -7.166 1.00 85.69 71 GLU A N 1
ATOM 542 C CA . GLU A 1 71 ? 8.374 -7.396 -6.695 1.00 85.69 71 GLU A CA 1
ATOM 543 C C . GLU A 1 71 ? 7.698 -7.267 -5.322 1.00 85.69 71 GLU A C 1
ATOM 545 O O . GLU A 1 71 ? 7.055 -8.209 -4.863 1.00 85.69 71 GLU A O 1
ATOM 550 N N . ALA A 1 72 ? 7.800 -6.101 -4.671 1.00 89.19 72 ALA A N 1
ATOM 551 C CA . ALA A 1 72 ? 7.099 -5.838 -3.419 1.00 89.19 72 ALA A CA 1
ATOM 552 C C . ALA A 1 72 ? 5.586 -5.982 -3.622 1.00 89.19 72 ALA A C 1
ATOM 554 O O . ALA A 1 72 ? 5.026 -5.430 -4.573 1.00 89.19 72 ALA A O 1
ATOM 555 N N . VAL A 1 73 ? 4.924 -6.720 -2.734 1.00 91.12 73 VAL A N 1
ATOM 556 C CA . VAL A 1 73 ? 3.487 -6.980 -2.835 1.00 91.12 73 VAL A CA 1
ATOM 557 C C . VAL A 1 73 ? 2.732 -5.824 -2.194 1.00 91.12 73 VAL A C 1
ATOM 559 O O . VAL A 1 73 ? 2.947 -5.496 -1.029 1.00 91.12 73 VAL A O 1
ATOM 562 N N . VAL A 1 74 ? 1.826 -5.218 -2.955 1.00 92.69 74 VAL A N 1
ATOM 563 C CA . VAL A 1 74 ? 0.929 -4.171 -2.470 1.00 92.69 74 VAL A CA 1
ATOM 564 C C . VAL A 1 74 ? -0.229 -4.834 -1.735 1.00 92.69 74 VAL A C 1
ATOM 566 O O . VAL A 1 74 ? -0.937 -5.677 -2.292 1.00 92.69 74 VAL A O 1
ATOM 569 N N . VAL A 1 75 ? -0.430 -4.445 -0.481 1.00 92.19 75 VAL A N 1
ATOM 570 C CA . VAL A 1 75 ? -1.470 -4.989 0.395 1.00 92.19 75 VAL A CA 1
ATOM 571 C C . VAL A 1 75 ? -2.323 -3.870 0.973 1.00 92.19 75 VAL A C 1
ATOM 573 O O . VAL A 1 75 ? -1.847 -2.759 1.190 1.00 92.19 75 VAL A O 1
ATOM 576 N N . LEU A 1 76 ? -3.597 -4.157 1.246 1.00 93.12 76 LEU A N 1
ATOM 577 C CA . LEU A 1 76 ? -4.437 -3.226 1.997 1.00 93.12 76 LEU A CA 1
ATOM 578 C C . LEU A 1 76 ? -3.992 -3.186 3.458 1.00 93.12 76 LEU A C 1
ATOM 580 O O . LEU A 1 76 ? -3.810 -4.237 4.081 1.00 93.12 76 LEU A O 1
ATOM 584 N N . THR A 1 77 ? -3.910 -1.989 4.030 1.00 92.88 77 THR A N 1
ATOM 585 C CA . THR A 1 77 ? -3.827 -1.832 5.485 1.00 92.88 77 THR A CA 1
ATOM 586 C C . THR A 1 77 ? -5.184 -2.127 6.119 1.00 92.88 77 THR A C 1
ATOM 588 O O . THR A 1 77 ? -6.200 -2.291 5.439 1.00 92.88 77 THR A O 1
ATOM 591 N N . GLU A 1 78 ? -5.234 -2.182 7.447 1.00 91.69 78 GLU A N 1
ATOM 592 C CA . GLU A 1 78 ? -6.510 -2.250 8.162 1.00 91.69 78 GLU A CA 1
ATOM 593 C C . GLU A 1 78 ? -7.410 -1.048 7.846 1.00 91.69 78 GLU A C 1
ATOM 595 O O . GLU A 1 78 ? -8.591 -1.231 7.557 1.00 91.69 78 GLU A O 1
ATOM 600 N N . LYS A 1 79 ? -6.835 0.161 7.768 1.00 90.75 79 LYS A N 1
ATOM 601 C CA . LYS A 1 79 ? -7.549 1.382 7.365 1.00 90.75 79 LYS A CA 1
ATOM 602 C C . LYS A 1 79 ? -8.136 1.252 5.954 1.00 90.75 79 LYS A C 1
ATOM 604 O O . LYS A 1 79 ? -9.303 1.573 5.747 1.00 90.75 79 LYS A O 1
ATOM 609 N N . GLY A 1 80 ? -7.359 0.730 5.001 1.00 91.12 80 GLY A N 1
ATOM 610 C CA . GLY A 1 80 ? -7.825 0.495 3.630 1.00 91.12 80 GLY A CA 1
ATOM 611 C C . GLY A 1 80 ? -8.940 -0.545 3.535 1.00 91.12 80 GLY A C 1
ATOM 612 O O . GLY A 1 80 ? -9.896 -0.347 2.789 1.00 91.12 80 GLY A O 1
ATOM 613 N N . ARG A 1 81 ? -8.864 -1.626 4.323 1.00 91.31 81 ARG A N 1
ATOM 614 C CA . ARG A 1 81 ? -9.938 -2.631 4.400 1.00 91.31 81 ARG A CA 1
ATOM 615 C C . ARG A 1 81 ? -11.219 -2.057 4.998 1.00 91.31 81 ARG A C 1
ATOM 617 O O . ARG A 1 81 ? -12.289 -2.315 4.462 1.00 91.31 81 ARG A O 1
ATOM 624 N N . ASN A 1 82 ? -11.110 -1.253 6.053 1.00 90.75 82 ASN A N 1
ATOM 625 C CA . ASN A 1 82 ? -12.266 -0.623 6.691 1.00 90.75 82 ASN A CA 1
ATOM 626 C C . ASN A 1 82 ? -12.974 0.377 5.767 1.00 90.75 82 ASN A C 1
ATOM 628 O O . ASN A 1 82 ? -14.180 0.547 5.883 1.00 90.75 82 ASN A O 1
ATOM 632 N N . LEU A 1 83 ? -12.257 1.004 4.826 1.00 86.19 83 LEU A N 1
ATOM 633 C CA . LEU A 1 83 ? -12.868 1.890 3.829 1.00 86.19 83 LEU A CA 1
ATOM 634 C C . LEU A 1 83 ? -13.727 1.132 2.797 1.00 86.19 83 LEU A C 1
ATOM 636 O O . LEU A 1 83 ? -14.591 1.732 2.162 1.00 86.19 83 LEU A O 1
ATOM 640 N N . LEU A 1 84 ? -13.492 -0.172 2.621 1.00 85.19 84 LEU A N 1
ATOM 641 C CA . LEU A 1 84 ? -14.265 -1.038 1.724 1.00 85.19 84 LEU A CA 1
ATOM 642 C C . LEU A 1 84 ? -15.440 -1.756 2.414 1.00 85.19 84 LEU A C 1
ATOM 644 O O . LEU A 1 84 ? -16.200 -2.433 1.719 1.00 85.19 84 LEU A O 1
ATOM 648 N N . ALA A 1 85 ? -15.562 -1.653 3.742 1.00 79.25 85 ALA A N 1
ATOM 649 C CA . ALA A 1 85 ? -16.572 -2.334 4.561 1.00 79.25 85 ALA A CA 1
ATOM 650 C C . ALA A 1 85 ? -17.829 -1.473 4.785 1.00 79.25 85 ALA A C 1
ATOM 652 O O . ALA A 1 85 ? -18.937 -2.055 4.762 1.00 79.25 85 ALA A O 1
#

Foldseek 3Di:
DPPLPPLPQPDFFDDVVQLLVLLVVCVVDKDFPQRSCVVFVDPDPTDTSVRSCVVSVQWDFADDVDPDNRGTIIHGDPSVVSVND

Secondary structure (DSSP, 8-state):
------------SS-HHHHHHHHHHHHHS-EEHHHHHHHH----SS--HHHHHHHTT-EEEE--SSS-GGGPEEEE-HHHHHHT-

pLDDT: mean 78.97, std 14.81, range [39.75, 93.12]

Organism: NCBI:txid1389922

Radius of gyration: 13.24 Å; chains: 1; bounding box: 39×29×36 Å